Protein AF-A0A7V2EDS7-F1 (afdb_monomer)

Mean predicted aligned error: 10.38 Å

Radius of gyration: 19.24 Å; Cα contacts (8 Å, |Δi|>4): 24; chains: 1; bounding box: 38×26×54 Å

Nearest PDB structures (foldseek):
  3d3q-assembly2_B  TM=7.808E-01  e=1.636E-01  Staphylococcus epidermidis ATCC 12228
  3d3q-assembly1_A  TM=7.517E-01  e=1.880E-01  Staphylococcus epidermidis ATCC 12228

Foldseek 3Di:
DVVVVVVCPDQPNVLCVCVVVVNDPPVSSVVVSVVVVVVVVVVVVVVVVVPPDDDDDPVRVVVVVVVVVVVVD

Sequence (73 aa):
GKDAIRIKKTIDYFEFIDYFEGLKTLEDAIKETISDTKEFARRQKRFLKQIKGKRMNYEEIISHLNKTTNCLY

pLDDT: mean 77.62, std 14.93, range [43.34, 94.81]

Solvent-accessib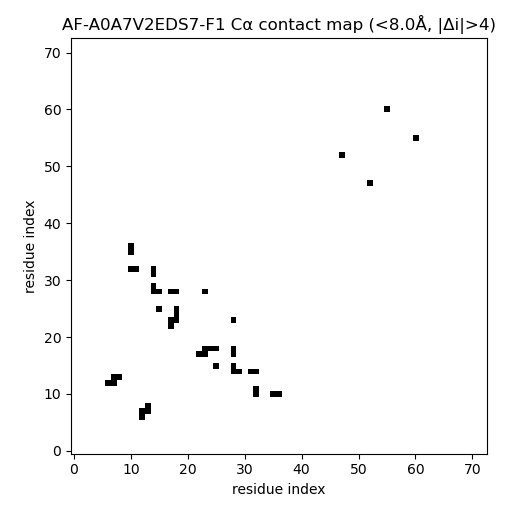le surface area (backbone atoms only — not comparable to full-atom values): 4337 Å² total; per-residue (Å²): 124,72,62,65,63,53,57,54,67,36,86,68,52,42,49,43,47,45,34,78,70,67,76,45,51,69,68,57,28,51,54,49,35,54,51,52,51,52,53,49,53,51,50,51,54,55,54,56,66,73,46,96,67,78,90,68,54,72,70,55,47,54,53,51,51,55,52,60,64,58,68,77,110

Secondary structure (DSSP, 8-state):
-HHHHHHTTSTTT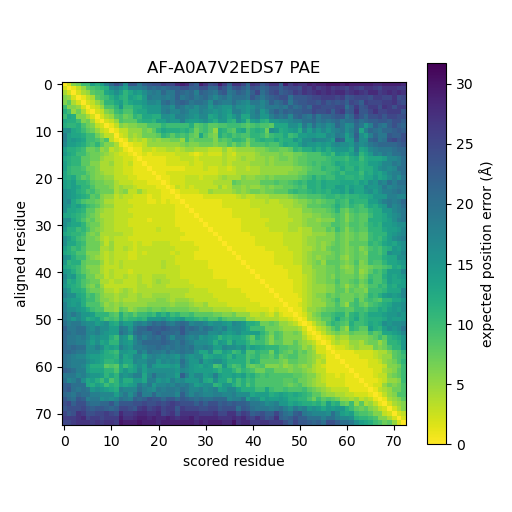HHHHHHHTTSS-HHHHHHHHHHHHHHHHHHHHHHHHHS-PPP--HHHHHHHHHHHHHTT-

Structure (mmCIF, N/CA/C/O backbone):
data_AF-A0A7V2EDS7-F1
#
_entry.id   AF-A0A7V2EDS7-F1
#
loop_
_atom_site.group_PDB
_atom_site.id
_atom_site.type_symbol
_atom_site.label_atom_id
_atom_site.label_alt_id
_atom_site.label_comp_id
_atom_site.label_asym_id
_atom_site.label_entity_id
_atom_site.label_seq_id
_atom_site.pdbx_PDB_ins_code
_atom_site.Cartn_x
_atom_site.Cartn_y
_atom_site.Cartn_z
_atom_site.occupancy
_atom_site.B_iso_or_equiv
_atom_site.auth_seq_id
_atom_site.auth_comp_id
_atom_site.auth_asym_id
_atom_site.auth_atom_id
_atom_site.pdbx_PDB_model_num
ATOM 1 N N . GLY A 1 1 ? -20.281 -11.374 -8.340 1.00 44.03 1 GLY A N 1
ATOM 2 C CA . GLY A 1 1 ? -19.997 -12.549 -7.486 1.00 44.03 1 GLY A CA 1
ATOM 3 C C . GLY A 1 1 ? -18.511 -12.741 -7.216 1.00 44.03 1 GLY A C 1
ATOM 4 O O . GLY A 1 1 ? -18.114 -12.729 -6.062 1.00 44.03 1 GLY A O 1
ATOM 5 N N . LYS A 1 2 ? -17.681 -12.901 -8.259 1.00 43.34 2 LYS A N 1
ATOM 6 C CA . LYS A 1 2 ? -16.234 -13.166 -8.117 1.00 43.34 2 LYS A CA 1
ATOM 7 C C . LYS A 1 2 ? -15.381 -11.909 -7.862 1.00 43.34 2 LYS A C 1
ATOM 9 O O . LYS A 1 2 ? -14.375 -12.002 -7.167 1.00 43.34 2 LYS A O 1
ATOM 14 N N . ASP A 1 3 ? -15.812 -10.739 -8.334 1.00 46.00 3 ASP A N 1
ATOM 15 C CA . ASP A 1 3 ? -15.040 -9.487 -8.210 1.00 46.00 3 ASP A CA 1
ATOM 16 C C . ASP A 1 3 ? -15.067 -8.890 -6.798 1.00 46.00 3 ASP A C 1
ATOM 18 O O . ASP A 1 3 ? -14.050 -8.410 -6.306 1.00 46.00 3 ASP A O 1
ATOM 22 N N . ALA A 1 4 ? -16.194 -9.023 -6.092 1.00 47.53 4 ALA A N 1
ATOM 23 C CA . ALA A 1 4 ? -16.331 -8.585 -4.701 1.00 47.53 4 ALA A CA 1
ATOM 24 C C . ALA A 1 4 ? -15.355 -9.314 -3.755 1.00 47.53 4 ALA A C 1
ATOM 26 O O . ALA A 1 4 ? -14.845 -8.725 -2.808 1.00 47.53 4 ALA A O 1
ATOM 27 N N . ILE A 1 5 ? -15.038 -10.582 -4.045 1.00 51.09 5 ILE A N 1
ATOM 28 C CA . ILE A 1 5 ? -14.058 -11.380 -3.289 1.00 51.09 5 ILE A CA 1
ATOM 29 C C . ILE A 1 5 ? -12.626 -10.888 -3.558 1.00 51.09 5 ILE A C 1
ATOM 31 O O . ILE A 1 5 ? -11.759 -11.020 -2.698 1.00 51.09 5 ILE A O 1
ATOM 35 N N . ARG A 1 6 ? -12.365 -10.312 -4.739 1.00 51.38 6 ARG A N 1
ATOM 36 C CA . ARG A 1 6 ? -11.057 -9.756 -5.109 1.00 51.38 6 ARG A CA 1
ATOM 37 C C . ARG A 1 6 ? -10.809 -8.399 -4.448 1.00 51.38 6 ARG A C 1
ATOM 39 O O . ARG A 1 6 ? -9.705 -8.179 -3.971 1.00 51.38 6 ARG A O 1
ATOM 46 N N . ILE A 1 7 ? -11.836 -7.548 -4.363 1.00 52.88 7 ILE A N 1
ATOM 47 C CA . ILE A 1 7 ? -11.770 -6.235 -3.692 1.00 52.88 7 ILE A CA 1
ATOM 48 C C . ILE A 1 7 ? -11.482 -6.400 -2.194 1.00 52.88 7 ILE A C 1
ATOM 50 O O . ILE A 1 7 ? -10.656 -5.678 -1.648 1.00 52.88 7 ILE A O 1
ATOM 54 N N . LYS A 1 8 ? -12.067 -7.422 -1.554 1.00 52.00 8 LYS A N 1
ATOM 55 C CA . LYS A 1 8 ? -11.777 -7.785 -0.156 1.00 52.00 8 LYS A CA 1
ATOM 56 C C . LYS A 1 8 ? -10.333 -8.244 0.101 1.00 52.00 8 LYS A C 1
ATOM 58 O O . LYS A 1 8 ? -10.001 -8.507 1.243 1.00 52.00 8 LYS A O 1
ATOM 63 N N . LYS A 1 9 ? -9.491 -8.406 -0.925 1.00 59.09 9 LYS A N 1
ATOM 64 C CA . LYS A 1 9 ? -8.077 -8.802 -0.776 1.00 59.09 9 LYS A CA 1
ATOM 65 C C . LYS A 1 9 ? -7.102 -7.660 -1.051 1.00 59.09 9 LYS A C 1
ATOM 67 O O . LYS A 1 9 ? -5.893 -7.883 -1.026 1.00 59.09 9 LYS A O 1
ATOM 72 N N . THR A 1 10 ? -7.609 -6.475 -1.376 1.00 66.31 10 THR A N 1
ATOM 73 C CA . THR A 1 10 ? -6.778 -5.285 -1.524 1.00 66.31 10 THR A CA 1
ATOM 74 C C . THR A 1 10 ? -6.413 -4.791 -0.128 1.00 66.31 10 THR A C 1
ATOM 76 O O . THR A 1 10 ? -7.299 -4.622 0.710 1.00 66.31 10 THR A O 1
ATOM 79 N N . ILE A 1 11 ? -5.115 -4.578 0.096 1.00 62.56 11 ILE A N 1
ATOM 80 C CA . ILE A 1 11 ? -4.585 -3.890 1.281 1.00 62.56 11 ILE A CA 1
ATOM 81 C C . ILE A 1 11 ? -5.349 -2.566 1.446 1.00 62.56 11 ILE A C 1
ATOM 83 O O . ILE A 1 11 ? -5.722 -1.961 0.439 1.00 62.56 11 ILE A O 1
ATOM 87 N N . ASP A 1 12 ? -5.612 -2.172 2.688 1.00 62.22 12 ASP A N 1
ATOM 88 C CA . ASP A 1 12 ? -6.440 -1.045 3.151 1.00 62.22 12 ASP A CA 1
ATOM 89 C C . ASP A 1 12 ? -7.923 -1.392 3.346 1.00 62.22 12 ASP A C 1
ATOM 91 O O . ASP A 1 12 ? -8.576 -0.821 4.218 1.00 62.22 12 ASP A O 1
ATOM 95 N N . TYR A 1 13 ? -8.493 -2.323 2.574 1.00 69.56 13 TYR A N 1
ATOM 96 C CA . TYR A 1 13 ? -9.907 -2.693 2.732 1.00 69.56 13 TYR A CA 1
ATOM 97 C C . TYR A 1 13 ? -10.103 -3.897 3.644 1.00 69.56 13 TYR A C 1
ATOM 99 O O . TYR A 1 13 ? -11.125 -3.975 4.321 1.00 69.56 13 TYR A O 1
ATOM 107 N N . PHE A 1 14 ? -9.162 -4.841 3.659 1.00 72.31 14 PHE A N 1
ATOM 108 C CA . PHE A 1 14 ? -9.290 -6.067 4.446 1.00 72.31 14 PHE A CA 1
ATOM 109 C C . PHE A 1 14 ? -9.079 -5.801 5.936 1.00 72.31 14 PHE A C 1
ATOM 111 O O . PHE A 1 14 ? -9.870 -6.232 6.771 1.00 72.31 14 PHE A O 1
ATOM 118 N N . GLU A 1 15 ? -8.060 -5.010 6.256 1.00 76.88 15 GLU A N 1
ATOM 119 C CA . GLU A 1 15 ? -7.665 -4.670 7.615 1.00 76.88 15 GLU A CA 1
ATOM 120 C C . GLU A 1 15 ? -8.759 -3.860 8.323 1.00 76.88 15 GLU A C 1
ATOM 122 O O . GLU A 1 15 ? -8.857 -3.897 9.543 1.00 76.88 15 GLU A O 1
ATOM 127 N N . PHE A 1 16 ? -9.633 -3.176 7.587 1.00 84.12 16 PHE A N 1
ATOM 128 C CA . PHE A 1 16 ? -10.733 -2.411 8.170 1.00 84.12 16 PHE A CA 1
ATOM 129 C C . PHE A 1 16 ? -12.032 -3.209 8.339 1.00 84.12 16 PHE A C 1
ATOM 131 O O . PHE A 1 16 ? -12.908 -2.749 9.070 1.00 84.12 16 PHE A O 1
ATOM 138 N N . ILE A 1 17 ? -12.171 -4.402 7.742 1.00 85.69 17 ILE A N 1
ATOM 139 C CA . ILE A 1 17 ? -13.372 -5.243 7.921 1.00 85.69 17 ILE A CA 1
ATOM 140 C C . ILE A 1 17 ? -13.545 -5.601 9.398 1.00 85.69 17 ILE A C 1
ATOM 142 O O . ILE A 1 17 ? -14.586 -5.298 9.973 1.00 85.69 17 ILE A O 1
ATOM 146 N N . ASP A 1 18 ? -12.498 -6.128 10.035 1.00 84.56 18 ASP A N 1
ATOM 147 C CA . ASP A 1 18 ? -12.539 -6.510 11.452 1.00 84.56 18 ASP A CA 1
ATOM 148 C C . ASP A 1 18 ? -12.808 -5.308 12.372 1.00 84.56 18 ASP A C 1
ATOM 150 O O . ASP A 1 18 ? -13.414 -5.452 13.431 1.00 84.56 18 ASP A O 1
ATOM 154 N N . TYR A 1 19 ? -12.374 -4.106 11.974 1.00 88.94 19 TYR A N 1
ATOM 155 C CA . TYR A 1 19 ? -12.692 -2.877 12.702 1.00 88.94 19 TYR A CA 1
ATOM 156 C C . TYR A 1 19 ? -14.187 -2.543 12.605 1.00 88.94 19 TYR A C 1
ATOM 158 O O . TYR A 1 19 ? -14.824 -2.290 13.627 1.00 88.94 19 TYR A O 1
ATOM 166 N N . PHE A 1 20 ? -14.770 -2.586 11.402 1.00 87.81 20 PHE A N 1
ATOM 167 C CA . PHE A 1 20 ? -16.204 -2.344 11.215 1.00 87.81 20 PHE A CA 1
ATOM 168 C C . PHE A 1 20 ? -17.083 -3.425 11.862 1.00 87.81 20 PHE A C 1
ATOM 170 O O . PHE A 1 20 ? -18.211 -3.133 12.255 1.00 87.81 20 PHE A O 1
ATOM 177 N N . GLU A 1 21 ? -16.566 -4.645 12.015 1.00 90.25 21 GLU A N 1
ATOM 178 C CA . GLU A 1 21 ? -17.211 -5.741 12.751 1.00 90.25 21 GLU A CA 1
ATOM 179 C C . GLU A 1 21 ? -17.012 -5.645 14.279 1.00 90.25 21 GLU A C 1
ATOM 181 O O . GLU A 1 21 ? -17.586 -6.434 15.028 1.00 90.25 21 GLU A O 1
ATOM 186 N N . GLY A 1 22 ? -16.236 -4.665 14.762 1.00 89.56 22 GLY A N 1
ATOM 187 C CA . GLY A 1 22 ? -15.977 -4.443 16.188 1.00 89.56 22 GLY A CA 1
ATOM 188 C C . GLY A 1 22 ? -15.002 -5.443 16.819 1.00 89.56 22 GLY A C 1
ATOM 189 O O . GLY A 1 22 ? -14.911 -5.517 18.043 1.00 89.56 22 GLY A O 1
ATOM 190 N N . LEU A 1 23 ? -14.276 -6.211 16.003 1.00 91.25 23 LEU A N 1
ATOM 191 C CA . LEU A 1 23 ? -13.329 -7.243 16.434 1.00 91.25 23 LEU A CA 1
ATOM 192 C C . LEU A 1 23 ? -11.952 -6.674 16.806 1.00 91.25 23 LEU A C 1
ATOM 194 O O . LEU A 1 23 ? -11.195 -7.334 17.518 1.00 91.25 23 LEU A O 1
ATOM 198 N N . LYS A 1 24 ? -11.621 -5.458 16.353 1.00 90.56 24 LYS A N 1
ATOM 199 C CA . LYS A 1 24 ? -10.388 -4.748 16.728 1.00 90.56 24 LYS A CA 1
ATOM 200 C C . LYS A 1 24 ? -10.558 -3.234 16.752 1.00 90.56 24 LYS A C 1
ATOM 202 O O . LYS A 1 24 ? -11.545 -2.694 16.251 1.00 90.56 24 LYS A O 1
ATOM 207 N N . THR A 1 25 ? -9.583 -2.539 17.334 1.00 94.25 25 THR A N 1
ATOM 208 C CA . THR A 1 25 ? -9.597 -1.074 17.395 1.00 94.25 25 THR A CA 1
ATOM 209 C C . THR A 1 25 ? -9.182 -0.443 16.064 1.00 94.25 25 THR A C 1
ATOM 211 O O . THR A 1 25 ? -8.501 -1.057 15.241 1.00 94.25 25 THR A O 1
ATOM 214 N N . LEU A 1 26 ? -9.558 0.825 15.865 1.00 90.75 26 LEU A N 1
ATOM 215 C CA . LEU A 1 26 ? -9.105 1.610 14.713 1.00 90.75 26 LEU A CA 1
ATOM 216 C C . LEU A 1 26 ? -7.572 1.726 14.673 1.00 90.75 26 LEU A C 1
ATOM 218 O O . LEU A 1 26 ? -6.973 1.684 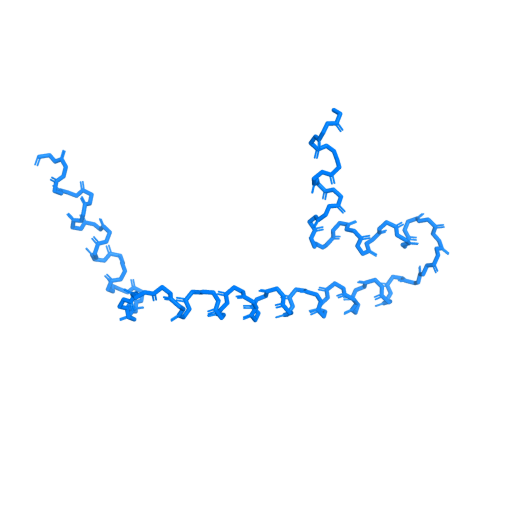13.603 1.00 90.75 26 LEU A O 1
ATOM 222 N N . GLU A 1 27 ? -6.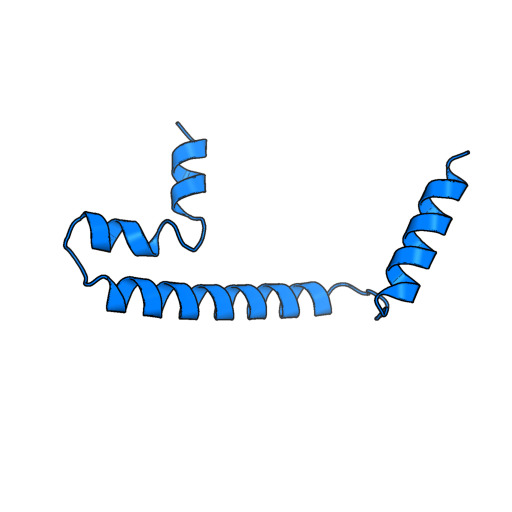934 1.865 15.838 1.00 94.81 27 GLU A N 1
ATOM 223 C CA . GLU A 1 27 ? -5.479 1.986 15.933 1.00 94.81 27 GLU A CA 1
ATOM 224 C C . GLU A 1 27 ? -4.778 0.706 15.463 1.00 94.81 27 GLU A C 1
ATOM 226 O O . GLU A 1 27 ? -3.801 0.780 14.714 1.00 94.81 27 GLU A O 1
ATOM 231 N N . ASP A 1 28 ? -5.301 -0.460 15.847 1.00 91.75 28 ASP A N 1
ATOM 232 C CA . ASP A 1 28 ? -4.765 -1.754 15.417 1.00 91.75 28 ASP A CA 1
ATOM 233 C C . ASP A 1 28 ? -4.924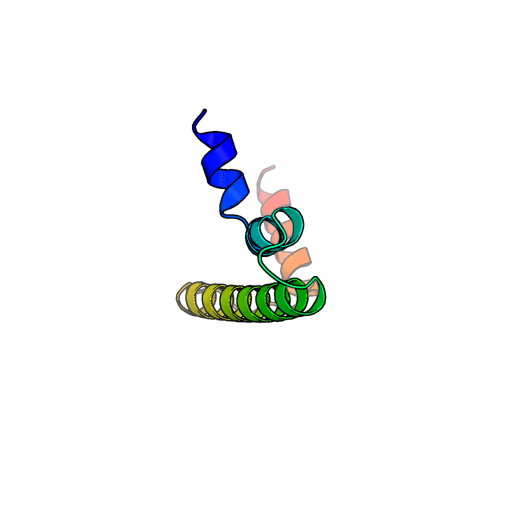 -1.941 13.905 1.00 91.75 28 ASP A C 1
ATOM 235 O O . ASP A 1 28 ? -3.958 -2.290 13.224 1.00 91.75 28 ASP A O 1
ATOM 239 N N . ALA A 1 29 ? -6.094 -1.596 13.354 1.00 90.50 29 ALA A N 1
ATOM 240 C CA . ALA A 1 29 ? -6.335 -1.642 11.912 1.00 90.50 29 ALA A CA 1
ATOM 241 C C . ALA A 1 29 ? -5.351 -0.754 11.127 1.00 90.50 29 ALA A C 1
ATOM 243 O O . ALA A 1 29 ? -4.791 -1.183 10.116 1.00 90.50 29 ALA A O 1
ATOM 244 N N . ILE A 1 30 ? -5.072 0.463 11.612 1.00 90.69 30 ILE A N 1
ATOM 245 C CA . ILE A 1 30 ? -4.095 1.374 10.992 1.00 90.69 30 ILE A CA 1
ATOM 246 C C . ILE A 1 30 ? -2.674 0.797 11.065 1.00 90.69 30 ILE A C 1
ATOM 248 O O . ILE A 1 30 ? -1.932 0.855 10.079 1.00 90.69 30 ILE A O 1
ATOM 252 N N . LYS A 1 31 ? -2.272 0.238 12.214 1.00 92.00 31 LYS A N 1
ATOM 253 C CA . LYS A 1 31 ? -0.938 -0.366 12.383 1.00 92.00 31 LYS A CA 1
ATOM 254 C C . LYS A 1 31 ? -0.724 -1.533 11.424 1.00 92.00 31 LYS A C 1
ATOM 256 O O . LYS A 1 31 ? 0.330 -1.596 10.782 1.00 92.00 31 LYS A O 1
ATOM 261 N N . GLU A 1 32 ? -1.712 -2.413 11.303 1.00 89.94 32 GLU A N 1
ATOM 262 C CA . GLU A 1 32 ? -1.695 -3.541 10.366 1.00 89.94 32 GLU A CA 1
ATOM 263 C C . GLU A 1 32 ? -1.612 -3.054 8.919 1.00 89.94 32 GLU A C 1
ATOM 265 O O . GLU A 1 32 ? -0.693 -3.440 8.199 1.00 89.94 32 GLU A O 1
ATOM 270 N N . THR A 1 33 ? -2.456 -2.092 8.542 1.00 90.00 33 THR A N 1
ATOM 271 C CA . THR A 1 33 ? -2.460 -1.489 7.199 1.00 90.00 33 THR A CA 1
ATOM 272 C C . THR A 1 33 ? -1.082 -0.941 6.810 1.00 90.00 33 THR A C 1
ATOM 274 O O . THR A 1 33 ? -0.558 -1.213 5.726 1.00 90.00 33 THR A O 1
ATOM 277 N N . ILE A 1 34 ? -0.432 -0.198 7.715 1.00 90.19 34 ILE A N 1
ATOM 278 C CA . ILE A 1 34 ? 0.916 0.343 7.486 1.00 90.19 34 ILE A CA 1
ATOM 279 C C . ILE A 1 34 ? 1.947 -0.784 7.345 1.00 90.19 34 ILE A C 1
ATOM 281 O O . ILE A 1 34 ? 2.860 -0.690 6.513 1.00 90.19 34 ILE A O 1
ATOM 285 N N . SER A 1 35 ? 1.853 -1.820 8.180 1.00 91.44 35 SER A N 1
ATOM 286 C CA . SER A 1 35 ? 2.753 -2.975 8.134 1.00 91.44 35 SER A CA 1
ATOM 287 C C . SER A 1 35 ? 2.647 -3.703 6.793 1.00 91.44 35 SER A C 1
ATOM 289 O O . SER A 1 35 ? 3.663 -3.907 6.115 1.00 91.44 35 SER A O 1
ATOM 291 N N . ASP A 1 36 ? 1.425 -4.002 6.369 1.00 89.06 36 ASP A N 1
ATOM 292 C CA . ASP A 1 36 ? 1.150 -4.777 5.163 1.00 89.06 36 ASP A CA 1
ATOM 293 C C . ASP A 1 36 ? 1.472 -3.982 3.900 1.00 89.06 36 ASP A C 1
ATOM 295 O O . ASP A 1 36 ? 2.108 -4.509 2.982 1.00 89.06 36 ASP A O 1
ATOM 299 N N . THR A 1 37 ? 1.204 -2.674 3.900 1.00 90.19 37 THR A N 1
ATOM 300 C CA . THR A 1 37 ? 1.641 -1.758 2.835 1.00 90.19 37 THR A CA 1
ATOM 301 C C . THR A 1 37 ? 3.164 -1.755 2.679 1.00 90.19 37 THR A C 1
ATOM 303 O O . THR A 1 37 ? 3.691 -1.842 1.562 1.00 90.19 37 THR A O 1
ATOM 306 N N . LYS A 1 38 ? 3.914 -1.695 3.790 1.00 91.81 38 LYS A N 1
ATOM 307 C CA . LYS A 1 38 ? 5.388 -1.747 3.755 1.00 91.81 38 LYS A CA 1
ATOM 308 C C . LYS A 1 38 ? 5.884 -3.077 3.203 1.00 91.81 38 LYS A C 1
ATOM 310 O O . LYS A 1 38 ? 6.826 -3.098 2.406 1.00 91.81 38 LYS A O 1
ATOM 315 N N . GLU A 1 39 ? 5.287 -4.184 3.625 1.00 91.25 39 GLU A N 1
ATOM 316 C CA . GLU A 1 39 ? 5.673 -5.513 3.162 1.00 91.25 39 GLU A CA 1
ATOM 317 C C . GLU A 1 39 ? 5.334 -5.724 1.681 1.00 91.25 39 GLU A C 1
ATOM 319 O O . GLU A 1 39 ? 6.161 -6.228 0.914 1.00 91.25 39 GLU A O 1
ATOM 324 N N . PHE A 1 40 ? 4.182 -5.235 1.232 1.00 89.81 40 PHE A N 1
ATOM 325 C CA . PHE A 1 40 ? 3.822 -5.224 -0.179 1.00 89.81 40 PHE A CA 1
ATOM 326 C C . PHE A 1 40 ? 4.833 -4.435 -1.016 1.00 89.81 40 PHE A C 1
ATOM 328 O O . PHE A 1 40 ? 5.361 -4.963 -1.999 1.00 89.81 40 PHE A O 1
ATOM 335 N N . ALA A 1 41 ? 5.207 -3.225 -0.588 1.00 89.56 41 ALA A N 1
ATOM 336 C CA . ALA A 1 41 ? 6.237 -2.432 -1.257 1.00 89.56 41 ALA A CA 1
ATOM 337 C C . ALA A 1 41 ? 7.599 -3.159 -1.306 1.00 89.56 41 ALA A C 1
ATOM 339 O O . ALA A 1 41 ? 8.295 -3.120 -2.328 1.00 89.56 41 ALA A O 1
ATOM 340 N N . ARG A 1 42 ? 7.981 -3.881 -0.239 1.00 90.88 42 ARG A N 1
ATOM 341 C CA . ARG A 1 42 ? 9.198 -4.719 -0.231 1.00 90.88 42 ARG A CA 1
ATOM 342 C C . ARG A 1 42 ? 9.128 -5.841 -1.263 1.00 90.88 42 ARG A C 1
ATOM 344 O O . ARG A 1 42 ? 10.118 -6.066 -1.969 1.00 90.88 42 ARG A O 1
ATOM 351 N N . ARG A 1 43 ? 7.988 -6.528 -1.375 1.00 89.50 43 ARG A N 1
ATOM 352 C CA . ARG A 1 43 ? 7.773 -7.604 -2.357 1.00 89.50 43 ARG A CA 1
ATOM 353 C C . ARG A 1 43 ? 7.803 -7.073 -3.786 1.00 89.50 43 ARG A C 1
ATOM 355 O O . ARG A 1 43 ? 8.521 -7.641 -4.605 1.00 89.50 43 ARG A O 1
ATOM 362 N N . GLN A 1 44 ? 7.143 -5.945 -4.055 1.00 88.38 44 GLN A N 1
ATOM 363 C CA . GLN A 1 44 ? 7.198 -5.266 -5.355 1.00 88.38 44 GLN A CA 1
ATOM 364 C C . GLN A 1 44 ? 8.637 -4.899 -5.728 1.00 88.38 44 GLN A C 1
ATOM 366 O O . GLN A 1 44 ? 9.118 -5.257 -6.801 1.00 88.38 44 GLN A O 1
ATOM 371 N N . LYS A 1 45 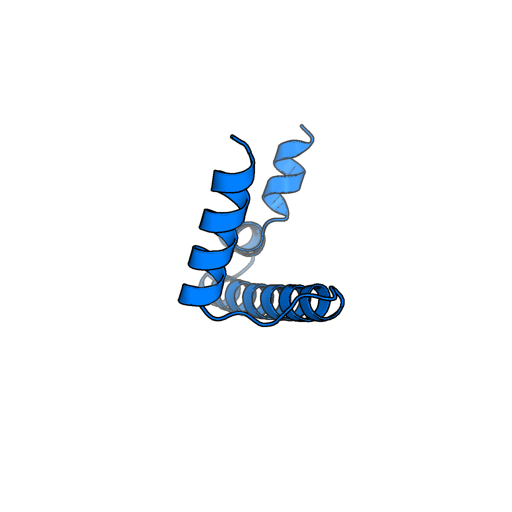? 9.392 -4.288 -4.805 1.00 88.38 45 LYS A N 1
ATOM 372 C CA . LYS A 1 45 ? 10.810 -3.967 -5.027 1.00 88.38 45 LYS A CA 1
ATOM 373 C C . LYS A 1 45 ? 11.652 -5.213 -5.319 1.00 88.38 45 LYS A C 1
ATOM 375 O O . LYS A 1 45 ? 12.546 -5.158 -6.161 1.00 88.38 45 LYS A O 1
ATOM 380 N N . ARG A 1 46 ? 11.409 -6.325 -4.616 1.00 87.75 46 ARG A N 1
ATOM 381 C CA . ARG A 1 46 ? 12.117 -7.595 -4.844 1.00 87.75 46 ARG A CA 1
ATOM 382 C C . ARG A 1 46 ? 11.793 -8.176 -6.218 1.00 87.75 46 ARG A C 1
ATOM 384 O O . ARG A 1 46 ? 12.717 -8.572 -6.917 1.00 87.75 46 ARG A O 1
ATOM 391 N N . PHE A 1 47 ? 10.519 -8.190 -6.595 1.00 86.19 47 PHE A N 1
ATOM 392 C CA . PHE A 1 47 ? 10.067 -8.656 -7.902 1.00 86.19 47 PHE A CA 1
ATOM 393 C C . PHE A 1 47 ? 10.679 -7.820 -9.033 1.00 86.19 47 PHE A C 1
ATOM 395 O O . PHE A 1 47 ? 11.325 -8.363 -9.923 1.00 86.19 47 PHE A O 1
ATOM 402 N N . LEU A 1 48 ? 10.600 -6.490 -8.939 1.00 84.00 48 LEU A N 1
ATOM 403 C CA . LEU A 1 48 ? 11.160 -5.582 -9.944 1.00 84.00 48 LEU A CA 1
ATOM 404 C C . LEU A 1 48 ? 12.685 -5.712 -10.092 1.00 84.00 48 LEU A C 1
ATOM 406 O O . LEU A 1 48 ? 13.196 -5.538 -11.191 1.00 84.00 48 LEU A O 1
ATOM 410 N N . LYS A 1 49 ? 13.421 -6.067 -9.028 1.00 80.62 49 LYS A N 1
ATOM 411 C CA . LYS A 1 49 ? 14.866 -6.360 -9.116 1.00 80.62 49 LYS A CA 1
ATOM 412 C C . LYS A 1 49 ? 15.194 -7.602 -9.951 1.00 80.62 49 LYS A C 1
ATOM 414 O O . LYS 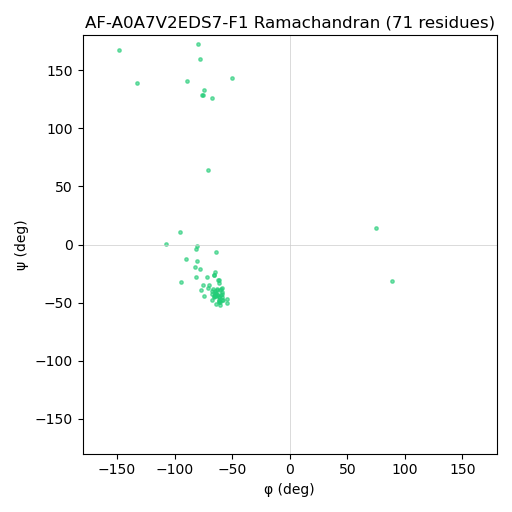A 1 49 ? 16.315 -7.704 -10.438 1.00 80.62 49 LYS A O 1
ATOM 419 N N . GLN A 1 50 ? 14.273 -8.561 -10.055 1.00 79.25 50 GLN A N 1
ATOM 420 C CA . GLN A 1 50 ? 14.466 -9.767 -10.870 1.00 79.25 50 GLN A CA 1
ATOM 421 C C . GLN A 1 50 ? 14.246 -9.483 -12.360 1.00 79.25 50 GLN A C 1
ATOM 423 O O . GLN A 1 50 ? 14.758 -10.205 -13.213 1.00 79.25 50 GLN A O 1
ATOM 428 N N . ILE A 1 51 ? 13.520 -8.412 -12.680 1.00 82.75 51 ILE A N 1
ATOM 429 C CA . ILE A 1 51 ? 13.366 -7.922 -14.044 1.00 82.75 51 ILE A CA 1
ATOM 430 C C . ILE A 1 51 ? 14.676 -7.224 -14.436 1.00 82.75 51 ILE A C 1
ATOM 432 O O . ILE A 1 51 ? 15.160 -6.353 -13.714 1.00 82.75 51 ILE A O 1
ATOM 436 N N . LYS A 1 52 ? 15.264 -7.585 -15.586 1.00 68.81 52 LYS A N 1
ATOM 437 C CA . LYS A 1 52 ? 16.462 -6.925 -16.147 1.00 68.81 52 LYS A CA 1
ATOM 438 C C . LYS A 1 52 ? 16.125 -5.519 -16.674 1.00 68.81 52 LYS A C 1
ATOM 440 O O . LYS A 1 52 ? 16.189 -5.262 -17.872 1.00 68.81 52 LYS A O 1
ATOM 445 N N . GLY A 1 53 ? 15.724 -4.617 -15.784 1.00 68.12 53 GLY A N 1
ATOM 446 C CA . GLY A 1 53 ? 15.455 -3.216 -16.086 1.00 68.12 53 GLY A CA 1
ATOM 447 C C . GLY A 1 53 ? 16.709 -2.358 -15.933 1.00 68.12 53 GLY A C 1
ATOM 448 O O . GLY A 1 53 ? 17.496 -2.541 -15.002 1.00 68.12 53 GLY A O 1
ATOM 449 N N . LYS A 1 54 ? 16.895 -1.389 -16.832 1.00 70.69 54 LYS A N 1
ATOM 450 C CA . LYS A 1 54 ? 17.904 -0.343 -16.652 1.00 70.69 54 LYS A CA 1
ATOM 451 C C . LYS A 1 54 ? 17.398 0.632 -15.589 1.00 70.69 54 LYS A C 1
ATOM 453 O O . LYS A 1 54 ? 16.245 1.050 -15.628 1.00 70.69 54 LYS A O 1
ATOM 458 N N . ARG A 1 55 ? 18.248 0.996 -14.626 1.00 70.12 55 ARG A N 1
ATOM 459 C CA . ARG A 1 55 ? 17.927 2.072 -13.681 1.00 70.12 55 ARG A CA 1
ATOM 460 C C . ARG A 1 55 ? 17.896 3.387 -14.458 1.00 70.12 55 ARG A C 1
ATOM 462 O O . ARG A 1 55 ? 18.862 3.685 -15.153 1.00 70.12 55 ARG A O 1
ATOM 469 N N . MET A 1 56 ? 16.798 4.123 -14.347 1.00 76.31 56 MET A N 1
ATOM 470 C CA . MET A 1 56 ? 16.579 5.384 -15.052 1.00 76.31 56 MET A CA 1
ATOM 471 C C . MET A 1 56 ? 16.069 6.422 -14.055 1.00 76.31 56 MET A C 1
ATOM 473 O O . MET A 1 56 ? 15.280 6.092 -13.164 1.00 76.31 56 MET A O 1
ATOM 477 N N . ASN A 1 57 ? 16.559 7.649 -14.162 1.00 82.06 57 ASN A N 1
ATOM 478 C CA . ASN A 1 57 ? 16.020 8.790 -13.432 1.00 82.06 57 ASN A CA 1
ATOM 479 C C . ASN A 1 57 ? 14.744 9.318 -14.116 1.00 82.06 57 ASN A C 1
AT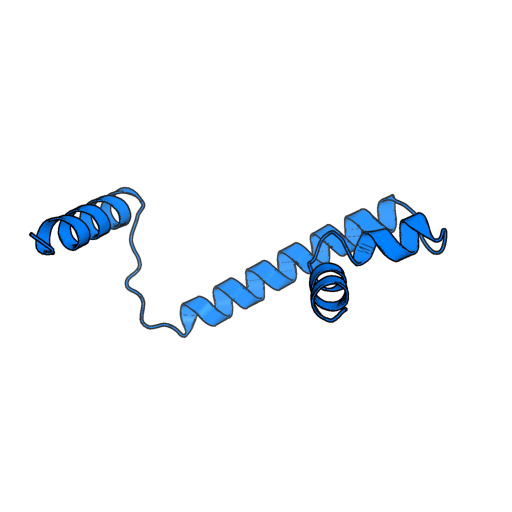OM 481 O O . ASN A 1 57 ? 14.370 8.859 -15.194 1.00 82.06 57 ASN A O 1
ATOM 485 N N . TYR A 1 58 ? 14.059 10.265 -13.472 1.00 79.94 58 TYR A N 1
ATOM 486 C CA . TYR A 1 58 ? 12.795 10.808 -13.976 1.00 79.94 58 TYR A CA 1
ATOM 487 C C . TYR A 1 58 ? 12.909 11.343 -15.415 1.00 79.94 58 TYR A C 1
ATOM 489 O O . TYR A 1 58 ? 12.144 10.926 -16.283 1.00 79.94 58 TYR A O 1
ATOM 497 N N . GLU A 1 59 ? 13.909 12.182 -15.691 1.00 84.31 59 GLU A N 1
ATOM 498 C CA . GLU A 1 59 ? 14.132 12.772 -17.018 1.00 84.31 59 GLU A CA 1
ATOM 499 C C . GLU A 1 59 ? 14.457 11.710 -18.078 1.00 84.31 59 GLU A C 1
ATOM 501 O O . GLU A 1 59 ? 13.967 11.760 -19.208 1.00 84.31 59 GLU A O 1
ATOM 506 N N . GLU A 1 60 ? 15.238 10.693 -17.710 1.00 83.56 60 GLU A N 1
ATOM 507 C CA . GLU A 1 60 ? 15.560 9.562 -18.581 1.00 83.56 60 GLU A CA 1
ATOM 508 C C . GLU A 1 60 ? 14.315 8.733 -18.918 1.00 83.56 60 GLU A C 1
ATOM 510 O O . GLU A 1 60 ? 14.167 8.306 -20.065 1.00 83.56 60 GLU A O 1
ATOM 515 N N . ILE A 1 61 ? 13.414 8.521 -17.950 1.00 84.44 61 ILE A N 1
ATOM 516 C CA . ILE A 1 61 ? 12.143 7.811 -18.160 1.00 84.44 61 ILE A CA 1
ATOM 517 C C . ILE A 1 61 ? 11.267 8.594 -19.138 1.00 84.44 61 ILE A C 1
ATOM 519 O O . ILE A 1 61 ? 10.829 8.026 -20.138 1.00 84.44 61 ILE A O 1
ATOM 523 N N . ILE A 1 62 ? 11.053 9.891 -18.898 1.00 84.56 62 ILE A N 1
ATOM 524 C CA . ILE A 1 62 ? 10.226 10.738 -19.772 1.00 84.56 62 ILE A CA 1
ATOM 525 C C . ILE A 1 62 ? 10.820 10.813 -21.182 1.00 84.56 62 ILE A C 1
ATOM 527 O O . ILE A 1 62 ? 10.104 10.618 -22.165 1.00 84.56 62 ILE A O 1
ATOM 531 N N . SER A 1 63 ? 12.136 11.011 -21.304 1.00 84.75 63 SER A N 1
ATOM 532 C CA . SER A 1 63 ? 12.820 11.028 -22.601 1.00 84.75 63 SER A CA 1
ATOM 533 C C . SER A 1 63 ? 12.661 9.705 -23.357 1.00 84.75 63 SER A C 1
ATOM 535 O O . SER A 1 63 ? 12.380 9.702 -24.557 1.00 84.75 63 SER A O 1
ATOM 537 N N . HIS A 1 64 ? 12.809 8.569 -22.669 1.00 80.94 64 HIS A N 1
ATOM 538 C CA . HIS A 1 64 ? 12.657 7.248 -23.274 1.00 80.94 64 HIS A CA 1
ATOM 539 C C . HIS A 1 64 ? 11.218 6.958 -23.705 1.00 80.94 64 HIS A C 1
ATOM 541 O O . HIS A 1 64 ? 11.009 6.462 -24.813 1.00 80.94 64 HIS A O 1
ATOM 547 N N . LEU A 1 65 ? 10.231 7.313 -22.878 1.00 82.69 65 LEU A N 1
ATOM 548 C CA . LEU A 1 65 ? 8.819 7.183 -23.229 1.00 82.69 65 LEU A CA 1
ATOM 549 C C . LEU A 1 65 ? 8.492 8.042 -24.454 1.00 82.69 65 LEU A C 1
ATOM 551 O O . LEU A 1 65 ? 7.966 7.516 -25.425 1.00 82.69 65 LEU A O 1
ATOM 555 N N . ASN A 1 66 ? 8.911 9.311 -24.481 1.00 82.44 66 ASN A N 1
ATOM 556 C CA . ASN A 1 66 ? 8.674 10.203 -25.621 1.00 82.44 66 ASN A CA 1
ATOM 557 C C . ASN A 1 66 ? 9.312 9.694 -26.922 1.00 82.44 66 ASN A C 1
ATOM 559 O O . ASN A 1 66 ? 8.699 9.790 -27.983 1.00 82.44 66 ASN A O 1
ATOM 563 N N . LYS A 1 67 ? 10.519 9.118 -26.863 1.00 79.69 67 LYS A N 1
ATOM 564 C CA . LYS A 1 67 ? 11.151 8.490 -28.038 1.00 79.69 67 LYS A CA 1
ATOM 565 C C . LYS A 1 67 ? 10.366 7.278 -28.525 1.00 79.69 67 LYS A C 1
ATOM 567 O O . LYS A 1 67 ? 10.141 7.142 -29.718 1.00 79.69 67 LYS A O 1
ATOM 572 N N . THR A 1 68 ? 9.931 6.421 -27.607 1.00 72.94 68 THR A N 1
ATOM 573 C CA . THR A 1 68 ? 9.192 5.201 -27.954 1.00 72.94 68 THR A CA 1
ATOM 574 C C . THR A 1 68 ? 7.817 5.524 -28.546 1.00 72.94 68 THR A C 1
ATOM 576 O O . THR A 1 68 ? 7.417 4.898 -29.522 1.00 72.94 68 THR A O 1
ATOM 579 N N . THR A 1 69 ? 7.128 6.542 -28.024 1.00 64.62 69 THR A N 1
ATOM 580 C CA . THR A 1 69 ? 5.819 6.989 -28.527 1.00 64.62 69 THR A CA 1
ATOM 581 C C . THR A 1 69 ? 5.918 7.658 -29.902 1.00 64.62 69 THR A C 1
ATOM 583 O O . THR A 1 69 ? 5.036 7.471 -30.733 1.00 64.62 69 THR A O 1
ATOM 586 N N . ASN A 1 70 ? 7.004 8.390 -30.174 1.00 60.03 70 ASN A N 1
ATOM 587 C CA . ASN A 1 70 ? 7.222 9.049 -31.468 1.00 60.03 70 ASN A CA 1
ATOM 588 C C . ASN A 1 70 ? 7.767 8.114 -32.564 1.00 60.03 70 ASN A C 1
ATOM 590 O O . ASN A 1 70 ? 7.713 8.478 -33.729 1.00 60.03 70 ASN A O 1
ATOM 594 N N . CYS A 1 71 ? 8.264 6.918 -32.225 1.00 52.88 71 CYS A N 1
ATOM 595 C CA . CYS A 1 71 ? 8.683 5.904 -33.206 1.00 52.88 71 CYS A CA 1
ATOM 596 C C . CYS A 1 71 ? 7.517 5.086 -33.799 1.00 52.88 71 CYS A C 1
ATOM 598 O O . CYS A 1 71 ? 7.761 4.188 -34.602 1.00 52.88 71 CYS A O 1
ATOM 600 N N . LEU A 1 72 ? 6.273 5.337 -33.376 1.00 52.47 72 LEU A N 1
ATOM 601 C CA . LEU A 1 72 ? 5.071 4.663 -33.889 1.00 52.47 72 LEU A CA 1
ATOM 602 C C . LEU A 1 72 ? 4.364 5.446 -35.014 1.00 52.47 72 LEU A C 1
ATOM 604 O O . LEU A 1 72 ? 3.256 5.068 -3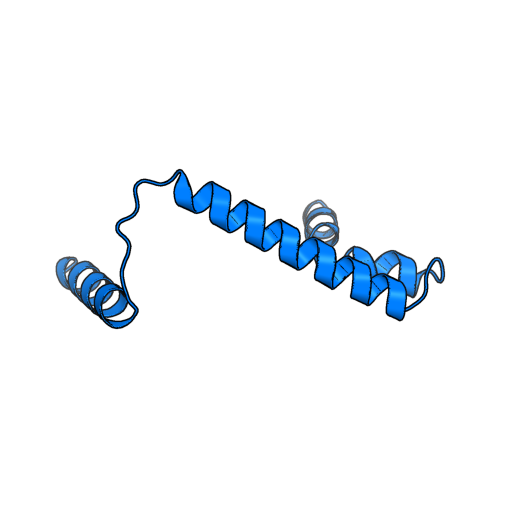5.394 1.00 52.47 72 LEU A O 1
ATOM 608 N N . TYR A 1 73 ? 5.001 6.496 -35.545 1.00 44.59 73 TYR A N 1
ATOM 609 C CA . TYR A 1 73 ? 4.578 7.235 -36.739 1.00 44.59 73 TYR A CA 1
ATOM 610 C C . TYR A 1 73 ? 5.653 7.189 -37.822 1.00 44.59 73 TYR A C 1
ATOM 612 O O . TYR A 1 73 ? 6.839 7.401 -37.479 1.00 44.59 73 TYR A O 1
#